Protein AF-A0A970NRL3-F1 (afdb_monomer_lite)

Secondary structure (DSSP, 8-state):
-PPBTTB--PPPSS-TT--TTSS---------GGG--TTEEEETTEEEE-HHHHHHHH-

Foldseek 3Di:
DDDDVNHDDDDDPDDPPDDPVDDDDDDDDDQDVVNDPQQADADPNDGDGDPVVVVVVVD

pLDDT: mean 89.55, std 9.39, range [62.09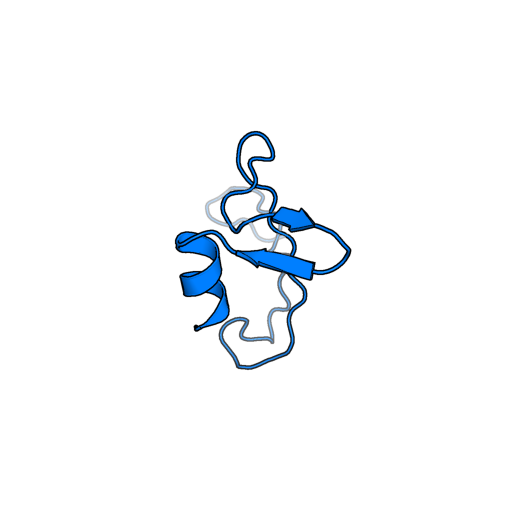, 97.69]

Radius of gyration: 18.37 Å; chains: 1; bounding box: 35×29×52 Å

Structure (mmCIF, N/CA/C/O backbone):
data_AF-A0A970NRL3-F1
#
_entry.id   AF-A0A970NRL3-F1
#
loop_
_atom_site.group_PDB
_atom_site.id
_atom_site.type_symbol
_atom_site.label_atom_id
_atom_site.label_alt_id
_atom_site.label_comp_id
_atom_site.label_asym_id
_atom_site.label_entity_id
_atom_site.label_seq_id
_atom_site.pdbx_PDB_ins_code
_atom_site.Cartn_x
_atom_site.Cartn_y
_atom_site.Cartn_z
_atom_site.occupancy
_atom_site.B_iso_or_equiv
_atom_site.auth_seq_id
_atom_site.auth_comp_id
_atom_site.auth_asym_id
_atom_site.auth_atom_id
_atom_site.pdbx_PDB_model_num
ATOM 1 N N . MET A 1 1 ? -20.719 8.720 26.402 1.00 62.09 1 MET A N 1
ATOM 2 C CA . MET A 1 1 ? -19.400 8.786 25.734 1.00 62.09 1 MET A CA 1
ATOM 3 C C . MET A 1 1 ? -18.341 8.863 26.816 1.00 62.09 1 MET A C 1
ATOM 5 O O . MET A 1 1 ? -18.355 9.823 27.578 1.00 62.09 1 MET A O 1
ATOM 9 N N . GLU A 1 2 ? -17.497 7.843 26.948 1.00 65.31 2 GLU A N 1
ATOM 10 C CA . GLU A 1 2 ? -16.415 7.848 27.939 1.00 65.31 2 GLU A CA 1
ATOM 11 C C . GLU A 1 2 ? -15.315 8.843 27.540 1.00 65.31 2 GLU A C 1
ATOM 13 O O . GLU A 1 2 ? -14.965 8.967 26.365 1.00 65.31 2 GLU A O 1
ATOM 18 N N . LYS A 1 3 ? -14.789 9.589 28.517 1.00 68.44 3 LYS A N 1
ATOM 19 C CA . LYS A 1 3 ? -13.673 10.524 28.320 1.00 68.44 3 LYS A CA 1
ATOM 20 C C . LYS A 1 3 ? -12.359 9.771 28.520 1.00 68.44 3 LYS A C 1
ATOM 22 O O . LYS A 1 3 ? -12.140 9.213 29.589 1.00 68.44 3 LYS A O 1
ATOM 27 N N . PHE A 1 4 ? -11.450 9.818 27.549 1.00 74.06 4 PHE A N 1
ATOM 28 C CA . PHE A 1 4 ? -10.069 9.368 27.751 1.00 74.06 4 PHE A CA 1
ATOM 29 C C . PHE A 1 4 ? -9.233 10.569 28.209 1.00 74.06 4 PHE A C 1
ATOM 31 O O . PHE A 1 4 ? -9.179 11.577 27.507 1.00 74.06 4 PHE A O 1
ATOM 38 N N . GLN A 1 5 ? -8.618 10.496 29.396 1.00 81.25 5 GLN A N 1
ATOM 39 C CA . GLN A 1 5 ? -7.838 11.601 29.989 1.00 81.25 5 GLN A CA 1
ATOM 40 C C . GLN A 1 5 ? -8.595 12.948 30.039 1.00 81.25 5 GLN A C 1
ATOM 42 O O . GLN A 1 5 ? -8.050 13.993 29.690 1.00 81.25 5 GLN A O 1
ATOM 47 N N . ASN A 1 6 ? -9.875 12.938 30.427 1.00 78.56 6 ASN A N 1
ATOM 48 C CA . ASN A 1 6 ? -10.739 14.131 30.457 1.00 78.56 6 ASN A CA 1
ATOM 49 C C . ASN A 1 6 ? -10.935 14.855 29.109 1.00 78.56 6 ASN A C 1
ATOM 51 O O . ASN A 1 6 ? -11.499 15.949 29.084 1.00 78.56 6 ASN A O 1
ATOM 55 N N . LYS A 1 7 ? -10.554 14.243 27.982 1.00 74.81 7 LYS A N 1
ATOM 56 C CA . LYS A 1 7 ? -10.782 14.777 26.636 1.00 74.81 7 LYS A CA 1
ATOM 57 C C . LYS A 1 7 ? -11.816 13.931 25.896 1.00 74.81 7 LYS A C 1
ATOM 59 O O . LYS A 1 7 ? -11.823 12.703 25.993 1.00 74.81 7 LYS A O 1
ATOM 64 N N . TYR A 1 8 ? -12.692 14.595 25.141 1.00 71.19 8 TYR A N 1
ATOM 65 C CA . TYR A 1 8 ? -13.525 13.917 24.152 1.00 71.19 8 TYR A CA 1
ATOM 66 C C . TYR A 1 8 ? -12.598 13.355 23.079 1.00 71.19 8 TYR A C 1
ATOM 68 O O . TYR A 1 8 ? -11.885 14.104 22.413 1.00 71.19 8 TYR A O 1
ATOM 76 N N . ARG A 1 9 ? -12.567 12.031 22.949 1.00 71.69 9 ARG A N 1
ATOM 77 C CA . ARG A 1 9 ? -11.795 11.349 21.918 1.00 71.69 9 ARG A CA 1
ATOM 78 C C . ARG A 1 9 ? -12.769 10.725 20.936 1.00 71.69 9 ARG A C 1
ATOM 80 O O . ARG A 1 9 ? -13.681 10.011 21.342 1.00 71.69 9 ARG A O 1
ATOM 87 N N . ILE A 1 10 ? -12.551 10.976 19.651 1.00 77.56 10 ILE A N 1
ATOM 88 C CA . ILE A 1 10 ? -13.211 10.206 18.601 1.00 77.56 10 ILE A CA 1
ATOM 89 C 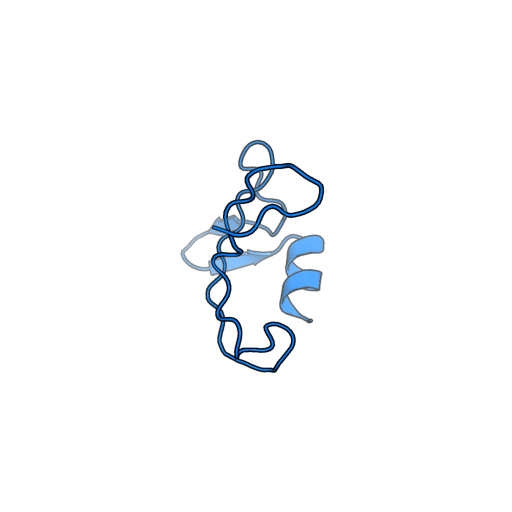C . ILE A 1 10 ? -12.644 8.780 18.699 1.00 77.56 10 ILE A C 1
ATOM 91 O O . ILE A 1 10 ? -11.414 8.626 18.665 1.00 77.56 10 ILE A O 1
ATOM 95 N N . PRO A 1 11 ? -13.485 7.749 18.899 1.00 79.69 11 PRO A N 1
ATOM 96 C CA . PRO A 1 11 ? -13.010 6.374 18.922 1.00 79.69 11 PRO A CA 1
ATOM 97 C C . PRO A 1 11 ? -12.305 6.043 17.605 1.00 79.69 11 PRO A C 1
ATOM 99 O O . PRO A 1 11 ? -12.556 6.654 16.566 1.00 79.69 11 PRO A O 1
ATOM 102 N N . SER A 1 12 ? -11.383 5.085 17.659 1.00 84.75 12 SER A N 1
ATOM 103 C CA . SER A 1 12 ? -10.716 4.607 16.451 1.00 84.75 12 SER A CA 1
ATOM 104 C C . SER A 1 12 ? -11.754 4.124 15.436 1.00 84.75 12 SER A C 1
ATOM 106 O O . SER A 1 12 ? -12.662 3.385 15.801 1.00 84.75 12 SER A O 1
ATOM 108 N N . ALA A 1 13 ? -11.582 4.487 14.164 1.00 89.56 13 ALA A N 1
ATOM 109 C CA . ALA A 1 13 ? -12.382 3.932 13.070 1.00 89.56 13 ALA A CA 1
ATOM 110 C C . ALA A 1 13 ? -12.017 2.468 12.746 1.00 89.56 13 ALA A C 1
ATOM 112 O O . ALA A 1 13 ? -12.655 1.837 11.909 1.00 89.56 13 ALA A O 1
ATOM 113 N N . ARG A 1 14 ? -10.964 1.931 13.375 1.00 92.00 14 ARG A N 1
ATOM 114 C CA . ARG A 1 14 ? -10.528 0.545 13.185 1.00 92.00 14 ARG A CA 1
ATOM 115 C C . ARG A 1 14 ? -11.549 -0.429 13.766 1.00 92.00 14 ARG A C 1
ATOM 117 O O . ARG A 1 14 ? -12.083 -0.188 14.847 1.00 92.00 14 ARG A O 1
ATOM 124 N N . ALA A 1 15 ? -11.749 -1.551 13.081 1.00 93.25 15 ALA A N 1
ATOM 125 C CA . ALA A 1 15 ? -12.551 -2.654 13.589 1.00 93.25 15 ALA A CA 1
ATOM 126 C C . ALA A 1 15 ? -11.916 -3.194 14.888 1.00 93.25 15 ALA A C 1
ATOM 128 O O . ALA A 1 15 ? -10.761 -3.618 14.860 1.00 93.25 15 ALA A O 1
ATOM 129 N N . PRO A 1 16 ? -12.629 -3.174 16.031 1.00 92.94 16 PRO A N 1
ATOM 130 C CA . PRO A 1 16 ? -12.042 -3.498 17.335 1.00 92.94 16 PRO A CA 1
ATOM 131 C C . PRO A 1 16 ? -11.709 -4.987 17.506 1.00 92.94 16 PRO A C 1
ATOM 133 O O . PRO A 1 16 ? -10.968 -5.349 18.411 1.00 92.94 16 PRO A O 1
ATOM 136 N N . TRP A 1 17 ? -12.266 -5.841 16.650 1.00 95.19 17 TRP A N 1
ATOM 137 C CA . TRP A 1 17 ? -12.087 -7.293 16.652 1.00 95.19 17 TRP A CA 1
ATOM 138 C C . TRP A 1 17 ? -11.046 -7.775 15.631 1.00 95.19 17 TRP A C 1
ATOM 140 O O . TRP A 1 17 ? -10.831 -8.979 15.517 1.00 95.19 17 TRP A O 1
ATOM 150 N N . TRP A 1 18 ? -10.423 -6.867 14.872 1.00 95.75 18 TRP A N 1
ATOM 151 C CA . TRP A 1 18 ? -9.465 -7.214 13.825 1.00 95.75 18 TRP A CA 1
ATOM 152 C C .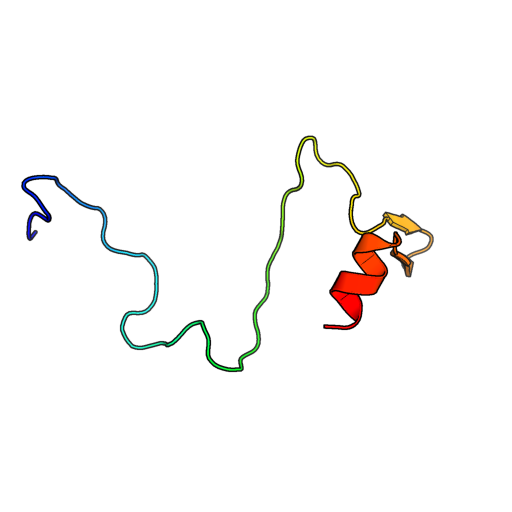 TRP A 1 18 ? -8.049 -6.771 14.188 1.00 95.75 18 TRP A C 1
ATOM 154 O O . TRP A 1 18 ? -7.812 -5.600 14.497 1.00 95.75 18 TRP A O 1
ATOM 164 N N . ASP A 1 19 ? -7.096 -7.696 14.092 1.00 94.75 19 ASP A N 1
ATOM 165 C CA . ASP A 1 19 ? -5.677 -7.371 14.147 1.00 94.75 19 ASP A CA 1
ATOM 166 C C . ASP A 1 19 ? -5.175 -6.963 12.753 1.00 94.75 19 ASP A C 1
ATOM 168 O O . ASP A 1 19 ? -4.992 -7.786 11.860 1.00 94.75 19 ASP A O 1
ATOM 172 N N . TYR A 1 20 ? -4.916 -5.669 12.573 1.00 92.44 20 TYR A N 1
ATOM 173 C CA . TYR A 1 20 ? -4.421 -5.108 11.313 1.00 92.44 20 TYR A CA 1
ATOM 174 C C . TYR A 1 20 ? -2.964 -5.492 10.992 1.00 92.44 20 TYR A C 1
ATOM 176 O O . TYR A 1 20 ? -2.488 -5.152 9.912 1.00 92.44 20 TYR A O 1
ATOM 184 N N . GLY A 1 21 ? -2.252 -6.166 11.904 1.00 92.06 21 GLY A N 1
ATOM 185 C CA . GLY A 1 21 ? -0.952 -6.786 11.627 1.00 92.06 21 GLY A CA 1
ATOM 186 C C . GLY A 1 21 ? -1.057 -8.192 11.030 1.00 92.06 21 GLY A C 1
ATOM 187 O O . GLY A 1 21 ? -0.061 -8.727 10.550 1.00 92.06 21 GLY A O 1
ATOM 188 N N . SER A 1 22 ? -2.250 -8.791 11.043 1.00 95.00 22 SER A N 1
ATOM 189 C CA . SER A 1 22 ? -2.476 -10.119 10.484 1.00 95.00 22 SER A CA 1
ATOM 190 C C . SER A 1 22 ? -2.436 -10.109 8.953 1.00 95.00 22 SER A C 1
ATOM 192 O O . SER A 1 22 ? -2.867 -9.149 8.303 1.00 95.00 22 SER A O 1
ATOM 194 N N . ASN A 1 23 ? -1.962 -11.219 8.379 1.00 94.31 23 ASN A N 1
ATOM 195 C CA . ASN A 1 23 ? -1.934 -11.441 6.934 1.00 94.31 23 ASN A CA 1
ATOM 196 C C . ASN A 1 23 ? -3.352 -11.355 6.351 1.00 94.31 23 ASN A C 1
ATOM 198 O O . ASN A 1 23 ? -4.207 -12.190 6.649 1.00 94.31 23 ASN A O 1
ATOM 202 N N . ALA A 1 24 ? -3.589 -10.359 5.500 1.00 93.75 24 ALA A N 1
ATOM 203 C CA . ALA A 1 24 ? -4.830 -10.172 4.760 1.00 93.75 24 ALA A CA 1
ATOM 204 C C . ALA A 1 24 ? -4.589 -9.300 3.522 1.00 93.75 24 ALA A C 1
ATOM 206 O O . ALA A 1 24 ? -3.532 -8.687 3.370 1.00 93.75 24 ALA A O 1
ATOM 207 N N . ALA A 1 25 ? -5.577 -9.243 2.629 1.00 93.38 25 ALA A N 1
ATOM 208 C CA . ALA A 1 25 ? -5.531 -8.359 1.475 1.00 93.38 25 ALA A CA 1
ATOM 209 C C . ALA A 1 25 ? -5.900 -6.927 1.888 1.00 93.38 25 ALA A C 1
ATOM 211 O O . ALA A 1 25 ? -6.993 -6.681 2.401 1.00 93.38 25 ALA A O 1
ATOM 212 N N . TYR A 1 26 ? -5.004 -5.980 1.615 1.00 90.88 26 TYR A N 1
ATOM 213 C CA . TYR A 1 26 ? -5.221 -4.556 1.848 1.00 90.88 26 TYR A CA 1
ATOM 214 C C . TYR A 1 26 ? -5.053 -3.790 0.540 1.00 90.88 26 TYR A C 1
ATOM 216 O O . TYR A 1 26 ? -4.119 -4.032 -0.220 1.00 90.88 26 TYR A O 1
ATOM 224 N N . PHE A 1 27 ? -5.939 -2.828 0.301 1.00 90.75 27 PHE A N 1
ATOM 225 C CA . PHE A 1 27 ? -5.746 -1.826 -0.737 1.00 90.75 27 PHE A CA 1
ATOM 226 C C . PHE A 1 27 ? -5.346 -0.513 -0.068 1.00 90.75 27 PHE A C 1
ATOM 228 O O . PHE A 1 27 ? -6.111 0.047 0.719 1.00 90.75 27 PHE A O 1
ATOM 235 N N . VAL A 1 28 ? -4.135 -0.039 -0.356 1.00 88.50 28 VAL A N 1
ATOM 236 C CA . VAL A 1 28 ? -3.570 1.170 0.249 1.00 88.50 28 VAL A CA 1
ATOM 237 C C . VAL A 1 28 ? -3.160 2.129 -0.858 1.00 88.50 28 VAL A C 1
ATOM 239 O O . VAL A 1 28 ? -2.517 1.744 -1.828 1.00 88.50 28 VAL A O 1
ATOM 242 N N . THR A 1 29 ? -3.524 3.400 -0.710 1.00 90.62 29 THR A N 1
ATOM 243 C CA . THR A 1 29 ? -3.030 4.491 -1.556 1.00 90.62 29 THR A CA 1
ATOM 244 C C . THR A 1 29 ? -2.192 5.427 -0.697 1.00 90.62 29 THR A C 1
ATOM 246 O O . THR A 1 29 ? -2.635 5.841 0.374 1.00 90.62 29 THR A O 1
ATOM 249 N N . ILE A 1 30 ? -0.985 5.766 -1.155 1.00 88.75 30 ILE A N 1
ATOM 250 C CA . ILE A 1 30 ? -0.066 6.658 -0.441 1.00 88.75 30 ILE A CA 1
ATOM 251 C C . ILE A 1 30 ? 0.106 7.938 -1.256 1.00 88.75 30 ILE A C 1
ATOM 253 O O . ILE A 1 30 ? 0.616 7.915 -2.373 1.00 88.75 30 ILE A O 1
ATOM 257 N N . CYS A 1 31 ? -0.288 9.071 -0.678 1.00 93.19 31 CYS A N 1
ATOM 258 C CA . CYS A 1 31 ? 0.029 10.384 -1.229 1.00 93.19 31 CYS A CA 1
ATOM 259 C C . CYS A 1 31 ? 1.422 10.801 -0.756 1.00 93.19 31 CYS A C 1
ATOM 261 O O . CYS A 1 31 ? 1.641 11.032 0.432 1.00 93.19 31 CYS A O 1
ATOM 263 N N . THR A 1 32 ? 2.365 10.907 -1.684 1.00 93.12 32 THR A N 1
ATOM 264 C CA . THR A 1 32 ? 3.726 11.353 -1.392 1.00 93.12 32 THR A CA 1
ATOM 265 C C . THR A 1 32 ? 3.799 12.868 -1.216 1.00 93.12 32 THR A C 1
ATOM 267 O O . THR A 1 32 ? 2.967 13.624 -1.732 1.00 93.12 32 THR A O 1
ATOM 270 N 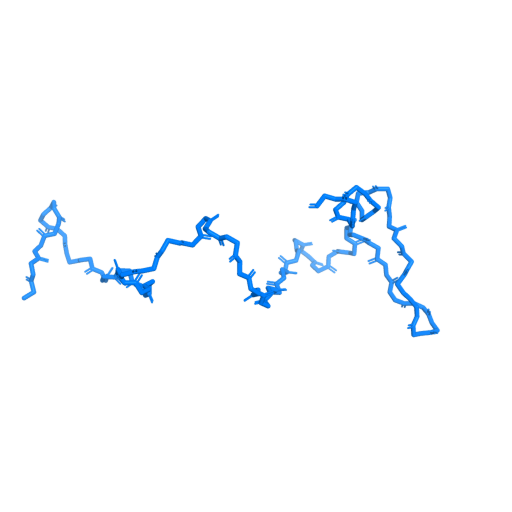N . GLN A 1 33 ? 4.822 13.336 -0.493 1.00 95.50 33 GLN A N 1
ATOM 271 C CA . GLN A 1 33 ? 5.075 14.767 -0.350 1.00 95.50 33 GLN A CA 1
ATOM 272 C C . GLN A 1 33 ? 5.213 15.413 -1.732 1.00 95.50 33 GLN A C 1
ATOM 274 O O . GLN A 1 33 ? 5.924 14.906 -2.599 1.00 95.50 33 GLN A O 1
ATOM 279 N N . ASN A 1 34 ? 4.498 16.521 -1.939 1.00 96.56 34 ASN A N 1
ATOM 280 C CA . ASN A 1 34 ? 4.467 17.260 -3.203 1.00 96.56 34 ASN A CA 1
ATOM 281 C C . ASN A 1 34 ? 4.109 16.399 -4.431 1.00 96.56 34 ASN A C 1
ATOM 283 O O . ASN A 1 34 ? 4.427 16.783 -5.551 1.00 96.56 34 ASN A O 1
ATOM 287 N N . ARG A 1 35 ? 3.442 15.248 -4.232 1.00 92.94 35 ARG A N 1
ATOM 288 C CA . ARG A 1 35 ? 3.087 14.285 -5.291 1.00 92.94 35 ARG A CA 1
ATOM 289 C C . ARG A 1 35 ? 4.298 13.760 -6.072 1.00 92.94 35 ARG A C 1
ATOM 291 O O . ARG A 1 35 ? 4.171 13.378 -7.230 1.00 92.94 35 ARG A O 1
ATOM 298 N N . LEU A 1 36 ? 5.476 13.739 -5.450 1.00 95.94 36 LEU A N 1
ATOM 299 C CA . LEU A 1 36 ? 6.690 13.235 -6.083 1.00 95.94 36 LEU A CA 1
ATOM 300 C C . LEU A 1 36 ? 6.626 11.716 -6.279 1.00 95.94 36 LEU A C 1
ATOM 302 O O . LEU A 1 36 ? 6.189 10.970 -5.401 1.00 95.94 36 LEU A O 1
ATOM 306 N N . HIS A 1 37 ? 7.110 11.251 -7.425 1.00 95.44 37 HIS A N 1
ATOM 307 C CA . HIS A 1 37 ? 7.109 9.847 -7.839 1.00 95.44 37 HIS A CA 1
ATOM 308 C C . HIS A 1 37 ? 8.230 9.032 -7.155 1.00 95.44 37 HIS A C 1
ATOM 310 O O . HIS A 1 37 ? 9.093 8.457 -7.813 1.00 95.44 37 HIS A O 1
ATOM 316 N N . TYR A 1 38 ? 8.253 8.987 -5.816 1.00 95.56 38 TYR A N 1
ATOM 317 C CA . TYR A 1 38 ? 9.344 8.352 -5.055 1.00 95.56 38 TYR A CA 1
ATOM 318 C C . TYR A 1 38 ? 9.537 6.866 -5.360 1.00 95.56 38 TYR A C 1
ATOM 320 O O . TYR A 1 38 ? 10.669 6.390 -5.339 1.00 95.56 38 TYR A O 1
ATOM 328 N N . PHE A 1 39 ? 8.458 6.139 -5.651 1.00 95.38 39 PHE A N 1
ATOM 329 C CA . PHE A 1 39 ? 8.500 4.705 -5.952 1.00 95.38 39 PHE A CA 1
ATOM 330 C C . PHE A 1 39 ? 8.705 4.410 -7.443 1.00 95.38 39 PHE A C 1
ATOM 332 O O . PHE A 1 39 ? 8.825 3.252 -7.828 1.00 95.38 39 PHE A O 1
ATOM 339 N N . GLY A 1 40 ? 8.787 5.442 -8.280 1.00 95.75 40 GLY A N 1
ATOM 340 C CA . GLY A 1 40 ? 8.823 5.306 -9.729 1.00 95.75 40 GLY A CA 1
ATOM 341 C C . GLY A 1 40 ? 7.579 5.874 -10.398 1.00 95.75 40 GLY A C 1
ATOM 342 O O . GLY A 1 40 ? 6.736 6.503 -9.758 1.00 95.75 40 GLY A O 1
ATOM 343 N N . GLU A 1 41 ? 7.486 5.662 -11.701 1.00 96.81 41 GLU A N 1
ATOM 344 C CA . GLU A 1 41 ? 6.477 6.262 -12.569 1.00 96.81 41 GLU A CA 1
ATOM 345 C C . GLU A 1 41 ? 5.887 5.228 -13.525 1.00 96.81 41 GLU A C 1
ATOM 347 O O . GLU A 1 41 ? 6.529 4.233 -13.853 1.00 96.81 41 GLU A O 1
ATOM 352 N N . ILE A 1 42 ? 4.672 5.481 -14.007 1.00 96.31 42 ILE A N 1
ATOM 353 C CA . ILE A 1 42 ? 4.044 4.638 -15.023 1.00 96.31 42 ILE A CA 1
ATOM 354 C C . ILE A 1 42 ? 4.363 5.214 -16.401 1.00 96.31 42 ILE A C 1
ATOM 356 O O . ILE A 1 42 ? 4.060 6.376 -16.676 1.00 96.31 42 ILE A O 1
ATOM 360 N N . LYS A 1 43 ? 4.931 4.394 -17.287 1.00 97.69 43 LYS A N 1
ATOM 361 C CA . LYS A 1 43 ? 5.138 4.718 -18.705 1.00 97.69 43 LYS A CA 1
ATOM 362 C C . LYS A 1 43 ? 4.646 3.553 -19.549 1.00 97.69 43 LYS A C 1
ATOM 364 O O . LYS A 1 43 ? 4.926 2.409 -19.230 1.00 97.69 43 LYS A O 1
ATOM 369 N N . ASN A 1 44 ? 3.898 3.841 -20.614 1.00 97.56 44 ASN A N 1
ATOM 370 C CA . ASN A 1 44 ? 3.332 2.820 -21.508 1.00 97.56 44 ASN A CA 1
ATOM 371 C C . ASN A 1 44 ? 2.561 1.704 -20.770 1.00 97.56 44 ASN A C 1
ATOM 373 O O . ASN A 1 44 ? 2.656 0.541 -21.138 1.00 97.56 44 ASN A O 1
ATOM 377 N N . ASN A 1 45 ? 1.790 2.067 -19.738 1.00 96.88 45 ASN A N 1
ATOM 378 C CA . ASN A 1 45 ? 1.046 1.145 -18.863 1.00 96.88 45 ASN A CA 1
ATOM 379 C C . ASN A 1 45 ? 1.907 0.175 -18.036 1.00 96.88 45 ASN A C 1
ATOM 381 O O . ASN A 1 45 ? 1.373 -0.762 -17.447 1.00 96.88 45 ASN A O 1
ATOM 385 N N . GLU A 1 46 ? 3.208 0.425 -17.929 1.00 96.94 46 GLU A N 1
ATOM 386 C CA . GLU A 1 46 ? 4.126 -0.357 -17.109 1.00 96.94 46 GLU A CA 1
ATOM 387 C C . GLU A 1 46 ? 4.676 0.500 -15.969 1.00 96.94 46 GLU A C 1
ATOM 389 O O . GLU A 1 46 ? 4.968 1.687 -16.141 1.00 96.94 46 GLU A O 1
ATOM 394 N N . MET A 1 47 ? 4.810 -0.101 -14.786 1.00 95.62 47 MET A N 1
ATOM 395 C CA . MET A 1 47 ? 5.441 0.548 -13.641 1.00 95.62 47 MET A CA 1
ATOM 396 C C . MET A 1 47 ? 6.963 0.483 -13.791 1.00 95.62 47 MET A C 1
ATOM 398 O O . MET A 1 47 ? 7.553 -0.594 -13.745 1.00 95.62 47 MET A O 1
ATOM 402 N N . ILE A 1 48 ? 7.606 1.641 -13.923 1.00 97.56 48 ILE A N 1
ATOM 403 C CA . ILE A 1 48 ? 9.062 1.775 -13.916 1.00 97.56 48 ILE A CA 1
ATOM 404 C C . ILE A 1 48 ? 9.484 2.197 -12.515 1.00 97.56 48 ILE A C 1
ATOM 406 O O . ILE A 1 48 ? 9.342 3.358 -12.126 1.00 97.56 48 ILE A O 1
ATOM 410 N N . PHE A 1 49 ? 9.995 1.239 -11.748 1.00 97.12 49 PHE A N 1
ATOM 411 C CA . PHE A 1 49 ? 10.393 1.465 -10.366 1.00 97.12 49 PHE A CA 1
ATOM 412 C C . PHE A 1 49 ? 11.651 2.331 -10.246 1.00 97.12 49 PHE A C 1
ATOM 414 O O . PHE A 1 49 ? 12.622 2.180 -10.988 1.00 97.12 49 PHE A O 1
ATOM 421 N N . SER A 1 50 ? 11.665 3.194 -9.233 1.00 96.56 50 SER A N 1
ATOM 422 C CA . SER A 1 50 ? 12.907 3.770 -8.712 1.00 96.56 50 SER A CA 1
ATOM 423 C C . SER A 1 50 ? 13.662 2.723 -7.869 1.00 96.56 50 SER A C 1
ATOM 425 O O . SER A 1 50 ? 13.085 1.690 -7.520 1.00 96.56 50 SER A O 1
ATOM 427 N N . PRO A 1 51 ? 14.910 2.983 -7.431 1.00 96.19 51 PRO A N 1
ATOM 428 C CA . PRO A 1 51 ? 15.583 2.115 -6.462 1.00 96.19 51 PRO A CA 1
ATOM 429 C C . PRO A 1 51 ? 14.764 1.871 -5.184 1.00 96.19 51 PRO A C 1
ATOM 431 O O . PRO A 1 51 ? 14.710 0.750 -4.684 1.00 96.19 51 PRO A O 1
ATOM 434 N N . LEU A 1 52 ? 14.066 2.901 -4.692 1.00 94.44 52 LEU A N 1
ATOM 435 C CA . LEU A 1 52 ? 13.169 2.782 -3.541 1.00 94.44 52 LEU A CA 1
ATOM 436 C C . LEU A 1 52 ? 11.910 1.967 -3.878 1.00 94.44 52 LEU A C 1
ATOM 438 O O . LEU A 1 52 ? 11.455 1.173 -3.060 1.00 94.44 52 LEU A O 1
ATOM 442 N N . GLY A 1 53 ? 11.365 2.137 -5.083 1.00 94.88 53 GLY A N 1
ATOM 443 C CA . GLY A 1 53 ? 10.244 1.343 -5.584 1.00 94.88 53 GLY A CA 1
ATOM 444 C C . GLY A 1 53 ? 10.557 -0.145 -5.684 1.00 94.88 53 GLY A C 1
ATOM 445 O O . GLY A 1 53 ? 9.755 -0.963 -5.248 1.00 94.88 53 GLY A O 1
ATOM 446 N N . MET A 1 54 ? 11.744 -0.497 -6.189 1.00 96.25 54 MET A N 1
ATOM 447 C CA . MET A 1 54 ? 12.188 -1.893 -6.272 1.00 96.25 54 MET A CA 1
ATOM 448 C C . MET A 1 54 ? 12.293 -2.534 -4.887 1.00 96.25 54 MET A C 1
ATOM 450 O O . MET A 1 54 ? 11.866 -3.673 -4.702 1.00 96.25 54 MET A O 1
ATOM 454 N N . ALA A 1 55 ? 12.815 -1.790 -3.903 1.00 94.38 55 ALA A N 1
ATOM 455 C CA . ALA A 1 55 ? 12.842 -2.252 -2.521 1.00 94.38 55 ALA A CA 1
ATOM 456 C C . ALA A 1 55 ? 11.416 -2.516 -2.010 1.00 94.38 55 ALA A C 1
ATOM 458 O O . ALA A 1 55 ? 11.148 -3.603 -1.519 1.00 94.38 55 ALA A O 1
ATOM 459 N N . ALA A 1 56 ? 10.485 -1.578 -2.202 1.00 91.06 56 ALA A N 1
ATOM 460 C CA . ALA A 1 56 ? 9.096 -1.725 -1.757 1.00 91.06 56 ALA A CA 1
ATOM 461 C C . ALA A 1 56 ? 8.31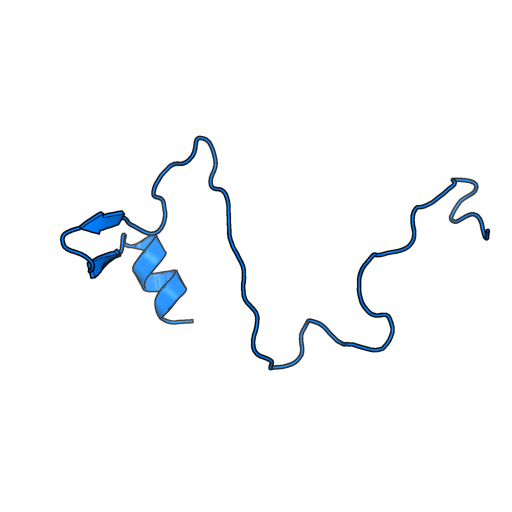4 -2.853 -2.460 1.00 91.06 56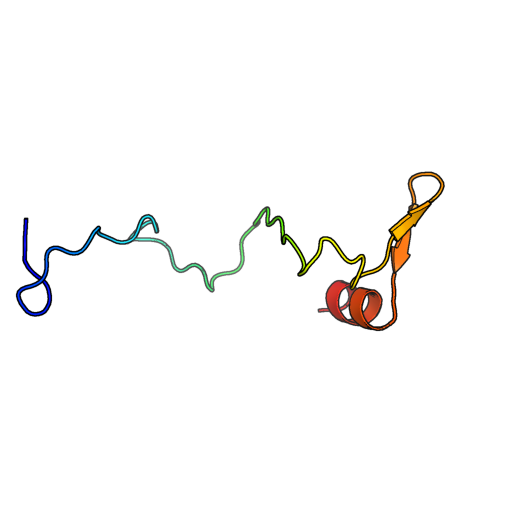 ALA A C 1
ATOM 463 O O . ALA A 1 56 ? 7.354 -3.354 -1.897 1.00 91.06 56 ALA A O 1
ATOM 464 N N . GLN A 1 57 ? 8.697 -3.245 -3.677 1.00 90.88 57 GLN A N 1
ATOM 465 C CA . GLN A 1 57 ? 8.059 -4.344 -4.412 1.00 90.88 57 GLN A CA 1
ATOM 466 C C . GLN A 1 57 ? 8.519 -5.734 -3.937 1.00 90.88 57 GLN A C 1
ATOM 468 O O . GLN A 1 57 ? 7.831 -6.727 -4.173 1.00 90.88 57 GLN A O 1
ATOM 473 N N . THR A 1 58 ? 9.705 -5.822 -3.335 1.00 88.25 58 THR A N 1
ATOM 474 C CA . THR A 1 58 ? 10.338 -7.104 -2.982 1.00 88.25 58 THR A CA 1
ATOM 475 C C . THR A 1 58 ? 9.913 -7.614 -1.600 1.00 88.25 58 THR A C 1
ATOM 477 O O . THR A 1 58 ? 10.010 -8.813 -1.344 1.00 88.25 58 THR A O 1
ATOM 480 N N . TYR A 1 59 ? 9.450 -6.719 -0.725 1.00 65.31 59 TYR A N 1
ATOM 481 C CA . TYR A 1 59 ? 9.033 -7.007 0.652 1.00 65.31 59 TYR A CA 1
ATOM 482 C C . TYR A 1 59 ? 7.521 -6.859 0.809 1.00 65.31 59 TYR A C 1
ATOM 484 O O . TYR A 1 59 ? 6.952 -7.635 1.607 1.00 65.31 59 TYR A O 1
#

Sequence (59 aa):
MEKFQNKYRIPSARAPWWDYGSNAAYFVTICTQNRLHYFGEIKNNEMIFSPLGMAAQTY